Protein AF-A0A6S7KXM3-F1 (afdb_monomer_lite)

Secondary structure (DSSP, 8-state):
--STT--SSTT--HHHHHHHHHHHHHHHHTT-HHHHHHHHHHHHHHHHHHH-S-HHHHHHHHHHHHHHHTT-HHHHHHHHHTTTT-------B-TTSPBP---HHHHHHHHSPP-PPPPGGGS--TT-S------GGGTTT--HHHHHHHHHH--S--GGGT--HHHHHHHHH---TTTT--

Foldseek 3Di:
DPQLQDDLEDPDDPVNSVVSNVVVVVCVVVVVVVLSVLSSVLSVVVHVVVPPDDPVVVVLVVVLVVCVLVVVNVVSVVSVCVVVVHDPDDFDADPVRDGDDDDPVRVCVVPDPDDDDDDPVPPPDPPPPPPNSDDCSVCPVVDLVVQLVVLQSAAAACPPVNAGSVNSNCVSVDDDPPPPPD

Structure (mmCIF, N/CA/C/O backbone):
data_AF-A0A6S7KXM3-F1
#
_entry.id   AF-A0A6S7KXM3-F1
#
loop_
_atom_site.group_PDB
_atom_site.id
_atom_site.type_symbol
_atom_site.label_atom_id
_atom_site.label_alt_id
_atom_site.label_comp_id
_atom_site.label_asym_id
_atom_site.label_entity_id
_atom_site.label_seq_id
_atom_site.pdbx_PDB_ins_code
_atom_site.Cartn_x
_atom_site.Cartn_y
_atom_site.Cartn_z
_atom_site.occupancy
_atom_site.B_iso_or_equiv
_atom_site.auth_seq_id
_atom_site.auth_comp_id
_atom_site.auth_asym_id
_atom_site.auth_atom_id
_atom_site.pdbx_PDB_model_num
ATOM 1 N N . MET A 1 1 ? 0.330 18.007 20.872 1.00 47.69 1 MET A N 1
ATOM 2 C CA . MET A 1 1 ? -0.991 17.365 20.663 1.00 47.69 1 MET A CA 1
ATOM 3 C C . MET A 1 1 ? -1.445 17.472 19.196 1.00 47.69 1 MET A C 1
ATOM 5 O O . MET A 1 1 ? -2.515 17.994 18.928 1.00 47.69 1 MET A O 1
ATOM 9 N N . GLN A 1 2 ? -0.655 17.003 18.221 1.00 54.25 2 GLN A N 1
ATOM 10 C CA . GLN A 1 2 ? -1.034 17.082 16.791 1.00 54.25 2 GLN A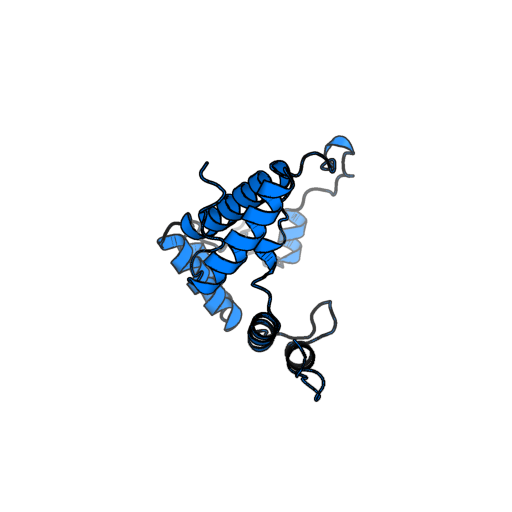 CA 1
ATOM 11 C C . GLN A 1 2 ? -1.540 15.750 16.205 1.00 54.25 2 GLN A C 1
ATOM 13 O O . GLN A 1 2 ? -2.134 15.755 15.133 1.00 54.25 2 GLN A O 1
ATOM 18 N N . SER A 1 3 ? -1.366 14.619 16.902 1.00 60.75 3 SER A N 1
ATOM 19 C CA . SER A 1 3 ? -1.748 13.290 16.395 1.00 60.75 3 SER A CA 1
ATOM 20 C C . SER A 1 3 ? -3.259 13.034 16.402 1.00 60.75 3 SER A C 1
ATOM 22 O O . SER A 1 3 ? -3.773 12.387 15.495 1.00 60.75 3 SER A O 1
ATOM 24 N N . LEU A 1 4 ? -4.000 13.570 17.381 1.00 68.12 4 LEU A N 1
ATOM 25 C CA . LEU A 1 4 ? -5.424 13.250 17.554 1.00 68.12 4 LEU A CA 1
ATOM 26 C C . LEU A 1 4 ? -6.299 13.759 16.393 1.00 68.12 4 LEU A C 1
ATOM 28 O O . LEU A 1 4 ? -7.242 13.085 15.983 1.00 68.12 4 LEU A O 1
ATOM 32 N N . LEU A 1 5 ? -5.950 14.922 15.836 1.00 82.00 5 LEU A N 1
ATOM 33 C CA . LEU A 1 5 ? -6.695 15.613 14.774 1.00 82.00 5 LEU A CA 1
ATOM 34 C C . LEU A 1 5 ? -6.096 15.400 13.374 1.00 82.00 5 LEU A C 1
ATOM 36 O O . LEU A 1 5 ? -6.502 16.050 12.410 1.00 82.00 5 LEU A O 1
ATOM 40 N N . GLN A 1 6 ? -5.117 14.505 13.239 1.00 84.69 6 GLN A N 1
ATOM 41 C CA . GLN A 1 6 ? -4.477 14.240 11.957 1.00 84.69 6 GLN A CA 1
ATOM 42 C C . GLN A 1 6 ? -5.455 13.557 10.994 1.00 84.69 6 GLN A C 1
ATOM 44 O O . GLN A 1 6 ? -6.131 12.590 11.361 1.00 84.69 6 GLN A O 1
ATOM 49 N N . LYS A 1 7 ? -5.505 14.026 9.741 1.00 86.00 7 LYS A N 1
ATOM 50 C CA . LYS A 1 7 ? -6.306 13.379 8.694 1.00 86.00 7 LYS A CA 1
ATOM 51 C C . LYS A 1 7 ? -5.777 11.962 8.447 1.00 86.00 7 LYS A C 1
ATOM 53 O O . LYS A 1 7 ? -4.587 11.833 8.182 1.00 86.00 7 LYS A O 1
ATOM 58 N N . PRO A 1 8 ? -6.630 10.927 8.449 1.00 84.50 8 PRO A N 1
ATOM 59 C CA . PRO A 1 8 ? -6.199 9.537 8.271 1.00 84.50 8 PRO A CA 1
ATOM 60 C C . PRO A 1 8 ? -5.604 9.287 6.873 1.00 84.50 8 PRO A C 1
ATOM 62 O O . PRO A 1 8 ? -4.694 8.484 6.709 1.00 84.50 8 PRO A O 1
ATOM 65 N N . PHE A 1 9 ? -6.091 10.002 5.851 1.00 83.88 9 PHE A N 1
ATOM 66 C CA . PHE A 1 9 ? -5.584 9.963 4.475 1.00 83.88 9 PHE A CA 1
ATOM 67 C C . PHE A 1 9 ? -6.038 11.199 3.672 1.00 83.88 9 PHE A C 1
ATOM 69 O O . PHE A 1 9 ? -6.971 11.903 4.069 1.00 83.88 9 PHE A O 1
ATOM 76 N N . VAL A 1 10 ? -5.412 11.445 2.508 1.00 80.75 10 VAL A N 1
ATOM 77 C CA . VAL A 1 10 ? -5.573 12.672 1.688 1.00 80.75 10 VAL A CA 1
ATOM 78 C C . VAL A 1 10 ? -7.032 13.010 1.346 1.00 80.75 10 VAL A C 1
ATOM 80 O O . VAL A 1 10 ? -7.430 14.167 1.423 1.00 80.75 10 VAL A O 1
ATOM 83 N N . LYS A 1 11 ? -7.837 12.010 0.964 1.00 83.12 11 LYS A N 1
ATOM 84 C CA . LYS A 1 11 ? -9.230 12.177 0.498 1.00 83.12 11 LYS A CA 1
ATOM 85 C C . LYS A 1 11 ? -10.279 11.706 1.519 1.00 83.12 11 LYS A C 1
ATOM 87 O O . LYS A 1 11 ? -11.321 11.191 1.125 1.00 83.12 11 LYS A O 1
ATOM 92 N N . SER A 1 12 ? -9.976 11.813 2.809 1.00 85.25 12 SER A N 1
ATOM 93 C CA . SER A 1 12 ? -10.886 11.405 3.889 1.00 85.25 12 SER A CA 1
ATOM 94 C C . SER A 1 12 ? -12.085 12.344 4.020 1.00 85.25 12 SER A C 1
ATOM 96 O O . SER A 1 12 ? -11.947 13.559 3.861 1.00 85.25 12 SER A O 1
ATOM 98 N N . LYS A 1 13 ? -13.263 11.773 4.287 1.00 88.00 13 LYS A N 1
ATOM 99 C CA . LYS A 1 13 ? -14.529 12.496 4.465 1.00 88.00 13 LYS A CA 1
ATOM 100 C C . LYS A 1 13 ? -14.807 12.745 5.947 1.00 88.00 13 LYS A C 1
ATOM 102 O O . LYS A 1 13 ? -14.245 12.083 6.812 1.00 88.00 13 LYS A O 1
ATOM 107 N N . THR A 1 14 ? -15.756 13.634 6.235 1.00 89.12 14 THR A N 1
ATOM 108 C CA . THR A 1 14 ? -16.176 13.959 7.608 1.00 89.12 14 THR A CA 1
ATOM 109 C C . THR A 1 14 ? -16.604 12.724 8.403 1.00 89.12 14 THR A C 1
ATOM 111 O O . THR A 1 14 ? -16.228 12.593 9.561 1.00 89.12 14 THR A O 1
ATOM 114 N N . LYS A 1 15 ? -17.329 11.780 7.781 1.00 88.50 15 LYS A N 1
ATOM 115 C CA . LYS A 1 15 ? -17.722 10.515 8.427 1.00 88.50 15 LYS A CA 1
ATOM 116 C C . LYS A 1 15 ? -16.503 9.712 8.895 1.00 88.50 15 LYS A C 1
ATOM 118 O O . LYS A 1 15 ? -16.497 9.211 10.014 1.00 88.50 15 LYS A O 1
ATOM 123 N N . ASP A 1 16 ? -15.471 9.640 8.055 1.00 87.38 16 ASP A N 1
ATOM 124 C CA . ASP A 1 16 ? -14.225 8.954 8.390 1.00 87.38 16 ASP A CA 1
ATOM 125 C C . ASP A 1 16 ? -13.566 9.658 9.582 1.00 87.38 16 ASP A C 1
ATOM 127 O O . ASP A 1 16 ? -13.183 9.015 10.552 1.00 87.38 16 ASP A O 1
ATOM 131 N N . HIS A 1 17 ? -13.499 10.996 9.555 1.00 89.44 17 HIS A N 1
ATOM 132 C CA . HIS A 1 17 ? -12.898 11.789 10.636 1.00 89.44 17 HIS A CA 1
ATOM 133 C C . HIS A 1 17 ? -13.576 11.540 11.981 1.00 89.44 17 HIS A C 1
ATOM 135 O O . HIS A 1 17 ? -12.872 11.360 12.969 1.00 89.44 17 HIS A O 1
ATOM 141 N N . VAL A 1 18 ? -14.910 11.487 12.011 1.00 90.69 18 VAL A N 1
ATOM 142 C CA . VAL A 1 18 ? -15.679 11.184 13.228 1.00 90.69 18 VAL A CA 1
ATOM 143 C C . VAL A 1 18 ? -15.344 9.782 13.744 1.00 90.69 18 VAL A C 1
ATOM 145 O O . VAL A 1 18 ? -14.953 9.647 14.900 1.00 90.69 18 VAL A O 1
ATOM 148 N N . CYS A 1 19 ? -15.388 8.763 12.878 1.00 89.44 19 CYS A N 1
ATOM 149 C CA . CYS A 1 19 ? -15.063 7.379 13.244 1.00 89.44 19 CYS A CA 1
ATOM 150 C C . CYS A 1 19 ? -13.651 7.252 13.853 1.00 89.44 19 CYS A C 1
ATOM 152 O O . CYS A 1 19 ? -13.461 6.671 14.925 1.00 89.44 19 CYS A O 1
ATOM 154 N N . TYR A 1 20 ? -12.646 7.855 13.209 1.00 90.06 20 TYR A N 1
ATOM 155 C CA . TYR A 1 20 ? -11.271 7.821 13.709 1.00 90.06 20 TYR A CA 1
ATOM 156 C C . TYR A 1 20 ? -11.090 8.598 15.002 1.00 90.06 20 TYR A C 1
ATOM 158 O O . TYR A 1 20 ? -10.346 8.157 15.877 1.00 90.06 20 TYR A O 1
ATOM 166 N N . LEU A 1 21 ? -11.760 9.741 15.140 1.00 91.50 21 LEU A N 1
ATOM 167 C CA . LEU A 1 21 ? -11.695 10.537 16.355 1.00 91.50 21 LEU A CA 1
ATOM 168 C C . LEU A 1 21 ? -12.290 9.766 17.539 1.00 91.50 21 LEU A C 1
ATOM 170 O O . LEU A 1 21 ? -11.658 9.697 18.589 1.00 91.50 21 LEU A O 1
ATOM 174 N N . GLU A 1 22 ? -13.431 9.103 17.354 1.00 91.94 22 GLU A N 1
ATOM 175 C CA . GLU A 1 22 ? -14.024 8.229 18.372 1.00 91.94 22 GLU A CA 1
ATOM 176 C C . GLU A 1 22 ? -13.082 7.086 18.772 1.00 91.94 22 GLU A C 1
ATOM 178 O O . GLU A 1 22 ? -12.880 6.833 19.963 1.00 91.94 22 GLU A O 1
ATOM 183 N N . ARG A 1 23 ? -12.450 6.414 17.798 1.00 90.75 23 ARG A N 1
ATOM 184 C CA . ARG A 1 23 ? -11.465 5.354 18.073 1.00 90.75 23 ARG A CA 1
ATOM 185 C C . ARG A 1 23 ? -10.266 5.882 18.864 1.00 90.75 23 ARG A C 1
ATOM 187 O O . ARG A 1 23 ? -9.865 5.266 19.853 1.00 90.75 23 ARG A O 1
ATOM 194 N N . ARG A 1 24 ? -9.708 7.024 18.457 1.00 92.56 24 ARG A N 1
ATOM 195 C CA . ARG A 1 24 ? -8.550 7.647 19.117 1.00 92.56 24 ARG A CA 1
ATOM 196 C C . ARG A 1 24 ? -8.878 8.113 20.529 1.00 92.56 24 ARG A C 1
ATOM 198 O O . ARG A 1 24 ? -8.061 7.933 21.425 1.00 92.56 24 ARG A O 1
ATOM 205 N N . LEU A 1 25 ? -10.075 8.659 20.752 1.00 92.81 25 LEU A N 1
ATOM 206 C CA . LEU A 1 25 ? -10.540 9.039 22.087 1.00 92.81 25 LEU A CA 1
ATOM 207 C C . LEU A 1 25 ? -10.649 7.822 23.013 1.00 92.81 25 LEU A C 1
ATOM 209 O O . LEU A 1 25 ? -10.225 7.900 24.162 1.00 92.81 25 LEU A O 1
ATOM 213 N N . LYS A 1 26 ? -11.120 6.671 22.515 1.00 93.38 26 LYS A N 1
ATOM 214 C CA . LYS A 1 26 ? -11.125 5.416 23.291 1.00 93.38 26 LYS A CA 1
ATOM 215 C C . LYS A 1 26 ? -9.709 4.964 23.668 1.00 93.38 26 LYS A C 1
ATOM 217 O O . LYS A 1 26 ? -9.477 4.583 24.812 1.00 93.38 26 LYS A O 1
ATOM 222 N N . GLN A 1 27 ? -8.753 5.035 22.738 1.00 89.88 27 GLN A N 1
ATOM 223 C CA . GLN A 1 27 ? -7.343 4.709 23.012 1.00 89.88 27 GLN A CA 1
ATOM 224 C C . GLN A 1 27 ? -6.702 5.692 24.001 1.00 89.88 27 GLN A C 1
ATOM 226 O O . GLN A 1 27 ? -5.961 5.275 24.889 1.00 89.88 27 GLN A O 1
ATOM 231 N N . TRP A 1 28 ? -7.041 6.979 23.893 1.00 92.88 28 TRP A N 1
ATOM 232 C CA . TRP A 1 28 ? -6.603 8.018 24.822 1.00 92.88 28 TRP A CA 1
ATOM 233 C C . TRP A 1 28 ? -7.115 7.761 26.240 1.00 92.88 28 TRP A C 1
ATOM 235 O O . TRP A 1 28 ? -6.327 7.765 27.181 1.00 92.88 28 TRP A O 1
ATOM 245 N N . LEU A 1 29 ? -8.411 7.469 26.392 1.00 94.19 29 LEU A N 1
ATOM 246 C CA . LEU A 1 29 ? -9.021 7.141 27.685 1.00 94.19 29 LEU A CA 1
ATOM 247 C C . LEU A 1 29 ? -8.426 5.870 28.304 1.00 94.19 29 LEU A C 1
ATOM 249 O O . LEU A 1 29 ? -8.264 5.797 29.516 1.00 94.19 29 LEU A O 1
ATOM 253 N N . LYS A 1 30 ? -8.049 4.891 27.474 1.00 94.06 30 LYS A N 1
ATOM 254 C CA . LYS A 1 30 ? -7.332 3.681 27.904 1.00 94.06 30 LYS A CA 1
ATOM 255 C C . LYS A 1 30 ? -5.873 3.958 28.317 1.00 94.06 30 LYS A C 1
ATOM 257 O O . LYS A 1 30 ? -5.234 3.088 28.898 1.00 94.06 30 LYS A O 1
ATOM 262 N N . GLY A 1 31 ? -5.335 5.142 28.014 1.00 92.12 31 GLY A N 1
ATOM 263 C CA . GLY A 1 31 ? -3.939 5.500 28.272 1.00 92.12 31 GLY A CA 1
ATOM 264 C C . GLY A 1 31 ? -2.944 4.904 27.271 1.00 92.12 31 GLY A C 1
ATOM 265 O O . GLY A 1 31 ? -1.738 4.930 27.516 1.00 92.12 31 GLY A O 1
ATOM 266 N N . ASP A 1 32 ? -3.408 4.389 26.127 1.00 89.69 32 ASP A N 1
ATOM 267 C CA . ASP A 1 32 ? -2.545 3.796 25.099 1.00 89.69 32 ASP A CA 1
ATOM 268 C C . ASP A 1 32 ? -1.951 4.871 24.173 1.00 89.69 32 ASP A C 1
ATOM 270 O O . ASP A 1 32 ? -2.263 5.001 22.986 1.00 89.69 32 ASP A O 1
ATOM 274 N N . ILE A 1 33 ? -1.086 5.701 24.756 1.00 88.38 33 ILE A N 1
ATOM 275 C CA . ILE A 1 33 ? -0.441 6.821 24.061 1.00 88.38 33 ILE A CA 1
ATOM 276 C C . ILE A 1 33 ? 0.542 6.308 22.998 1.00 88.38 33 ILE A C 1
ATOM 278 O O . ILE A 1 33 ? 0.721 6.945 21.957 1.00 88.38 33 ILE A O 1
ATOM 282 N N . LYS A 1 34 ? 1.169 5.147 23.230 1.00 87.38 34 LYS A N 1
ATOM 283 C CA . LYS A 1 34 ? 2.128 4.547 22.291 1.00 87.38 34 LYS A CA 1
ATOM 284 C C . LYS A 1 34 ? 1.452 4.198 20.968 1.00 87.38 34 LYS A C 1
ATOM 286 O O . LYS A 1 34 ? 1.986 4.573 19.924 1.00 87.38 34 LYS A O 1
ATOM 291 N N . ALA A 1 35 ? 0.276 3.567 21.008 1.00 85.94 35 ALA A N 1
ATOM 292 C CA . ALA A 1 35 ? -0.497 3.275 19.804 1.00 85.94 35 ALA A CA 1
ATOM 293 C C . ALA A 1 35 ? -0.860 4.555 19.036 1.00 85.94 35 ALA A C 1
ATOM 295 O O . ALA A 1 35 ? -0.623 4.633 17.835 1.00 85.94 35 ALA A O 1
ATOM 296 N N . LEU A 1 36 ? -1.325 5.600 19.729 1.00 88.75 36 LEU A N 1
ATOM 297 C CA . LEU A 1 36 ? -1.681 6.883 19.104 1.00 88.75 36 LEU A CA 1
ATOM 298 C C . LEU A 1 36 ? -0.492 7.586 18.432 1.00 88.75 36 LEU A C 1
ATOM 300 O O . LEU A 1 36 ? -0.640 8.204 17.375 1.00 88.75 36 LEU A O 1
ATOM 304 N N . ILE A 1 37 ? 0.692 7.529 19.046 1.00 88.38 37 ILE A N 1
ATOM 305 C CA . ILE A 1 37 ? 1.914 8.095 18.460 1.00 88.38 37 ILE A CA 1
ATOM 306 C C . ILE A 1 37 ? 2.351 7.275 17.247 1.00 88.38 37 ILE A C 1
ATOM 308 O O . ILE A 1 37 ? 2.738 7.859 16.232 1.00 88.38 37 ILE A O 1
ATOM 312 N N . ASN A 1 38 ? 2.296 5.944 17.342 1.00 87.12 38 ASN A N 1
ATOM 313 C CA . ASN A 1 38 ? 2.632 5.063 16.231 1.00 87.12 38 ASN A CA 1
ATOM 314 C C . ASN A 1 38 ? 1.704 5.315 15.038 1.00 87.12 38 ASN A C 1
ATOM 316 O O . ASN A 1 38 ? 2.184 5.603 13.946 1.00 87.12 38 ASN A O 1
ATOM 320 N N . GLU A 1 39 ? 0.393 5.351 15.272 1.00 88.50 39 GLU A N 1
ATOM 321 C CA . GLU A 1 39 ? -0.605 5.689 14.261 1.00 88.50 39 GLU A CA 1
ATOM 322 C C . GLU A 1 39 ? -0.272 7.019 13.562 1.00 88.50 39 GLU A C 1
ATOM 324 O O . GLU A 1 39 ? -0.223 7.095 12.332 1.00 88.50 39 GLU A O 1
ATOM 329 N N . GLY A 1 40 ? 0.022 8.071 14.333 1.00 87.94 40 GLY A N 1
ATOM 330 C CA . GLY A 1 40 ? 0.367 9.376 13.770 1.00 87.94 40 GLY A CA 1
ATOM 331 C C . GLY A 1 40 ? 1.631 9.344 12.902 1.00 87.94 40 GLY A C 1
ATOM 332 O O . GLY A 1 40 ? 1.663 9.933 11.815 1.00 87.94 40 GLY A O 1
ATOM 333 N N . LYS A 1 41 ? 2.664 8.603 13.332 1.00 86.00 41 LYS A N 1
ATOM 334 C CA . LYS A 1 41 ? 3.880 8.371 12.531 1.00 86.00 41 LYS A CA 1
ATOM 335 C C . LYS A 1 41 ? 3.550 7.643 11.227 1.00 86.00 41 LYS A C 1
ATOM 337 O O . LYS A 1 41 ? 4.046 8.042 10.173 1.00 86.00 41 LYS A O 1
ATOM 342 N N . CYS A 1 42 ? 2.690 6.630 11.283 1.00 85.75 42 CYS A N 1
ATOM 343 C CA . CYS A 1 42 ? 2.285 5.820 10.133 1.00 85.75 42 CYS A CA 1
ATOM 344 C C . CYS A 1 42 ? 1.592 6.673 9.076 1.00 85.75 42 CYS A C 1
ATOM 346 O O . CYS A 1 42 ? 1.988 6.682 7.906 1.00 85.75 42 CYS A O 1
ATOM 348 N N . ILE A 1 43 ? 0.606 7.460 9.509 1.00 86.50 43 ILE A N 1
ATOM 349 C CA . ILE A 1 43 ? -0.131 8.378 8.643 1.00 86.50 43 ILE A CA 1
ATOM 350 C C . ILE A 1 43 ? 0.820 9.409 8.034 1.00 86.50 43 ILE A C 1
ATOM 352 O O . ILE A 1 43 ? 0.774 9.650 6.828 1.00 86.50 43 ILE A O 1
ATOM 356 N N . GLN A 1 44 ? 1.709 10.004 8.836 1.00 85.06 44 GLN A N 1
ATOM 357 C CA . GLN A 1 44 ? 2.603 11.054 8.353 1.00 85.06 44 GLN A CA 1
ATOM 358 C C . GLN A 1 44 ? 3.566 10.532 7.280 1.00 85.06 44 GLN A C 1
ATOM 360 O O . GLN A 1 44 ? 3.701 11.158 6.228 1.00 85.06 44 GLN A O 1
ATOM 365 N N . ARG A 1 45 ? 4.179 9.359 7.501 1.00 81.00 45 ARG A N 1
ATOM 366 C CA . ARG A 1 45 ? 5.032 8.697 6.499 1.00 81.00 45 ARG A CA 1
ATOM 367 C C . ARG A 1 45 ? 4.258 8.446 5.199 1.00 81.00 45 ARG A C 1
ATOM 369 O O . ARG A 1 45 ? 4.752 8.759 4.115 1.00 81.00 45 ARG A O 1
ATOM 376 N N . HIS A 1 46 ? 3.024 7.950 5.302 1.00 76.31 46 HIS A N 1
ATOM 377 C CA . HIS A 1 46 ? 2.195 7.637 4.137 1.00 76.31 46 HIS A CA 1
ATOM 378 C C . HIS A 1 46 ? 1.746 8.889 3.358 1.00 76.31 46 HIS A C 1
ATOM 380 O O . HIS A 1 46 ? 1.768 8.895 2.127 1.00 76.31 46 HIS A O 1
ATOM 386 N N . LEU A 1 47 ? 1.369 9.970 4.047 1.00 77.25 47 LEU A N 1
ATOM 387 C CA . LEU A 1 47 ? 0.935 11.224 3.419 1.00 77.25 47 LEU A CA 1
ATOM 388 C C . LEU A 1 47 ? 2.085 11.971 2.724 1.00 77.25 47 LEU A C 1
ATOM 390 O O . LEU A 1 47 ? 1.904 12.480 1.613 1.00 77.25 47 LEU A O 1
ATOM 394 N N . ILE A 1 48 ? 3.269 12.020 3.345 1.00 70.00 48 ILE A N 1
ATOM 395 C CA . ILE A 1 48 ? 4.454 12.677 2.767 1.00 70.00 48 ILE A CA 1
ATOM 396 C C . ILE A 1 48 ? 4.893 11.961 1.482 1.00 70.00 48 ILE A C 1
ATOM 398 O O . ILE A 1 48 ? 5.140 12.617 0.467 1.00 70.00 48 ILE A O 1
ATOM 402 N N . SER A 1 49 ? 4.914 10.622 1.486 1.00 61.22 49 SER A N 1
ATOM 403 C CA . SER A 1 49 ? 5.285 9.812 0.314 1.00 61.22 49 SER A CA 1
ATOM 404 C C . SER A 1 49 ? 4.434 10.129 -0.928 1.00 61.22 49 SER A C 1
ATOM 406 O O . SER A 1 49 ? 4.941 10.139 -2.048 1.00 61.22 49 SER A O 1
ATOM 408 N N . GLN A 1 50 ? 3.155 10.483 -0.751 1.00 59.59 50 GLN A N 1
ATOM 409 C CA . GLN A 1 50 ? 2.269 10.826 -1.871 1.00 59.59 50 GLN A CA 1
ATOM 410 C C . GLN A 1 50 ? 2.499 12.231 -2.456 1.00 59.59 50 GLN A C 1
ATOM 412 O O . GLN A 1 50 ? 2.041 12.506 -3.573 1.00 59.59 50 GLN A O 1
ATOM 417 N N . THR A 1 51 ? 3.188 13.112 -1.725 1.00 59.00 51 THR A N 1
ATOM 418 C CA . THR A 1 51 ? 3.267 14.550 -2.032 1.00 59.00 51 THR A CA 1
ATOM 419 C C . THR A 1 51 ? 4.605 14.955 -2.664 1.00 59.00 51 THR A C 1
ATOM 421 O O . THR A 1 51 ? 4.629 15.865 -3.486 1.00 59.00 51 THR A O 1
ATOM 424 N N . ASN A 1 52 ? 5.698 14.241 -2.373 1.00 56.75 52 ASN A N 1
ATOM 425 C CA . ASN A 1 52 ? 7.061 14.710 -2.670 1.00 56.75 52 ASN A CA 1
ATOM 426 C C . ASN A 1 52 ? 7.653 14.308 -4.032 1.00 56.75 52 ASN A C 1
ATOM 428 O O . ASN A 1 52 ? 8.823 14.588 -4.280 1.00 56.75 52 ASN A O 1
ATOM 432 N N . MET A 1 53 ? 6.898 13.678 -4.936 1.00 62.00 53 MET A N 1
ATOM 433 C CA . MET A 1 53 ? 7.439 13.397 -6.273 1.00 62.00 53 MET A CA 1
ATOM 434 C C . MET A 1 53 ? 7.423 14.670 -7.129 1.00 62.00 53 MET A C 1
ATOM 436 O O . MET A 1 53 ? 6.335 15.228 -7.323 1.00 62.00 53 MET A O 1
ATOM 440 N N . PRO A 1 54 ? 8.571 15.104 -7.694 1.00 69.88 54 PRO A N 1
ATOM 441 C CA . PRO A 1 54 ? 8.610 16.216 -8.637 1.00 69.88 54 PRO A CA 1
ATOM 442 C C . PRO A 1 54 ? 7.562 16.018 -9.735 1.00 69.88 54 PRO A C 1
ATOM 444 O O . PRO A 1 54 ? 7.406 14.914 -10.269 1.00 69.88 54 PRO A O 1
ATOM 447 N N . PHE A 1 55 ? 6.817 17.078 -10.059 1.00 68.50 55 PHE A N 1
ATOM 448 C CA . PHE A 1 55 ? 5.689 17.022 -11.000 1.00 68.50 55 PHE A CA 1
ATOM 449 C C . PHE A 1 55 ? 6.072 16.373 -12.340 1.00 68.50 55 PHE A C 1
ATOM 451 O O . PHE A 1 55 ? 5.312 15.580 -12.901 1.00 68.50 55 PHE A O 1
ATOM 458 N N . GLU A 1 56 ? 7.284 16.664 -12.807 1.00 70.69 56 GLU A N 1
ATOM 459 C CA . GLU A 1 56 ? 7.866 16.115 -14.026 1.00 70.69 56 GLU A CA 1
ATOM 460 C C . GLU A 1 56 ? 8.062 14.595 -13.944 1.00 70.69 56 GLU A C 1
ATOM 462 O O . GLU A 1 56 ? 7.558 13.862 -14.799 1.00 70.69 56 GLU A O 1
ATOM 467 N N . TYR A 1 57 ? 8.651 14.098 -12.853 1.00 74.50 57 TYR A N 1
ATOM 468 C CA . TYR A 1 57 ? 8.825 12.663 -12.625 1.00 74.50 57 TYR A CA 1
ATOM 469 C C . TYR A 1 57 ? 7.475 11.939 -12.552 1.00 74.50 57 TYR A C 1
ATOM 471 O O . TYR A 1 57 ? 7.280 10.910 -13.192 1.00 74.50 57 TYR A O 1
ATOM 479 N N . LYS A 1 58 ? 6.477 12.516 -11.868 1.00 78.31 58 LYS A N 1
ATOM 480 C CA . LYS A 1 58 ? 5.123 11.937 -11.777 1.00 78.31 58 LYS A CA 1
ATOM 481 C C . LYS A 1 58 ? 4.452 11.792 -13.150 1.00 78.31 58 LYS A C 1
ATOM 483 O O . LYS A 1 58 ? 3.732 10.818 -13.390 1.00 78.31 58 LYS A O 1
ATOM 488 N N . LYS A 1 59 ? 4.681 12.747 -14.059 1.00 80.19 59 LYS A N 1
ATOM 489 C CA . LYS A 1 59 ? 4.174 12.712 -15.440 1.00 80.19 59 LYS A CA 1
ATOM 490 C C . LYS A 1 59 ? 4.872 11.624 -16.260 1.00 80.19 59 LYS A C 1
ATOM 492 O O . LYS A 1 59 ? 4.189 10.878 -16.965 1.00 80.19 59 LYS A O 1
ATOM 497 N N . ILE A 1 60 ? 6.192 11.502 -16.115 1.00 83.75 60 ILE A N 1
ATOM 498 C CA . ILE A 1 60 ? 7.021 10.485 -16.775 1.00 83.75 60 ILE A CA 1
ATOM 499 C C . ILE A 1 60 ? 6.614 9.085 -16.307 1.00 83.75 60 ILE A C 1
ATOM 501 O O . ILE A 1 60 ? 6.244 8.257 -17.136 1.00 83.75 60 ILE A O 1
ATOM 505 N N . THR A 1 61 ? 6.542 8.835 -14.995 1.00 83.88 61 THR A N 1
ATOM 506 C CA . THR A 1 61 ? 6.118 7.539 -14.437 1.00 83.88 61 THR A CA 1
ATOM 507 C C . THR A 1 61 ? 4.727 7.145 -14.922 1.00 83.88 61 THR A C 1
ATOM 509 O O . THR A 1 61 ? 4.514 6.019 -15.364 1.00 83.88 61 THR A O 1
ATOM 512 N N . ARG A 1 62 ? 3.765 8.078 -14.916 1.00 86.38 62 ARG A N 1
ATOM 513 C CA . ARG A 1 62 ? 2.404 7.798 -15.396 1.00 86.38 62 ARG A CA 1
ATOM 514 C C . ARG A 1 62 ? 2.375 7.478 -16.892 1.00 86.38 62 ARG A C 1
ATOM 516 O O . ARG A 1 62 ? 1.634 6.588 -17.312 1.00 86.38 62 ARG A O 1
ATOM 523 N N . GLY A 1 63 ? 3.157 8.204 -17.691 1.00 87.38 63 GLY A N 1
ATOM 524 C CA . GLY A 1 63 ? 3.315 7.956 -19.123 1.00 87.38 63 GLY A CA 1
ATOM 525 C C . GLY A 1 63 ? 3.930 6.586 -19.400 1.00 87.38 63 GLY A C 1
ATOM 526 O O . GLY A 1 63 ? 3.386 5.830 -20.205 1.00 87.38 63 GLY A O 1
ATOM 527 N N . PHE A 1 64 ? 4.991 6.245 -18.671 1.00 88.75 64 PHE A N 1
ATOM 528 C CA . PHE A 1 64 ? 5.666 4.954 -18.734 1.00 88.75 64 PHE A CA 1
ATOM 529 C C . PHE A 1 64 ? 4.721 3.799 -18.395 1.00 88.75 64 PHE A C 1
ATOM 531 O O . PHE A 1 64 ? 4.532 2.904 -19.217 1.00 88.75 64 PHE A O 1
ATOM 538 N N . SER A 1 65 ? 4.055 3.848 -17.234 1.00 88.75 65 SER A N 1
ATOM 539 C CA . SER A 1 65 ? 3.112 2.804 -16.813 1.00 88.75 65 SER A CA 1
ATOM 540 C C . SER A 1 65 ? 1.994 2.609 -17.835 1.00 88.75 65 SER A C 1
ATOM 542 O O . SER A 1 65 ? 1.633 1.478 -18.144 1.00 88.75 65 SER A O 1
ATOM 544 N N . ARG A 1 66 ? 1.472 3.698 -18.418 1.00 91.94 66 ARG A N 1
ATOM 545 C CA . ARG A 1 66 ? 0.467 3.614 -19.485 1.00 91.94 66 ARG A CA 1
ATOM 546 C C . ARG A 1 66 ? 1.004 2.880 -20.715 1.00 91.94 66 ARG A C 1
ATOM 548 O O . ARG A 1 66 ? 0.298 2.034 -21.250 1.00 91.94 66 ARG A O 1
ATOM 555 N N . LEU A 1 67 ? 2.213 3.206 -21.173 1.00 90.38 67 LEU A N 1
ATOM 556 C CA . LEU A 1 67 ? 2.811 2.585 -22.360 1.00 90.38 67 LEU A CA 1
ATOM 557 C C . LEU A 1 67 ? 3.148 1.105 -22.127 1.00 90.38 67 LEU A C 1
ATOM 559 O O . LEU A 1 67 ? 2.873 0.290 -23.004 1.00 90.38 67 LEU A O 1
ATOM 563 N N . MET A 1 68 ? 3.645 0.746 -20.939 1.00 87.62 68 MET A N 1
ATOM 564 C CA . MET A 1 68 ? 3.891 -0.648 -20.546 1.00 87.62 68 MET A CA 1
ATOM 565 C C . MET A 1 68 ? 2.601 -1.471 -20.528 1.00 87.62 68 MET A C 1
ATOM 567 O O . MET A 1 68 ? 2.544 -2.538 -21.132 1.00 87.62 68 MET A O 1
ATOM 571 N N . LEU A 1 69 ? 1.534 -0.948 -19.913 1.00 83.62 69 LEU A N 1
ATOM 572 C CA . LEU A 1 69 ? 0.230 -1.621 -19.876 1.00 83.62 69 LEU A CA 1
ATOM 573 C C . LEU A 1 69 ? -0.424 -1.743 -21.262 1.00 83.62 69 LEU A C 1
ATOM 575 O O . LEU A 1 69 ? -1.240 -2.633 -21.473 1.00 83.62 69 LEU A O 1
ATOM 579 N N . GLN A 1 70 ? -0.070 -0.866 -22.205 1.00 86.75 70 GLN A N 1
ATOM 580 C CA . GLN A 1 70 ? -0.502 -0.936 -23.605 1.00 86.75 70 GLN A CA 1
ATOM 581 C C . GLN A 1 70 ? 0.378 -1.855 -24.473 1.00 86.75 70 GLN A C 1
ATOM 583 O O . GLN A 1 70 ? 0.131 -1.954 -25.672 1.00 86.75 70 GLN A O 1
ATOM 588 N N . GLY A 1 71 ? 1.427 -2.474 -23.917 1.00 81.56 71 GLY A N 1
ATOM 589 C CA . GLY A 1 71 ? 2.377 -3.301 -24.669 1.00 81.56 71 GLY A CA 1
ATOM 590 C C . GLY A 1 71 ? 3.359 -2.510 -25.544 1.00 81.56 71 GLY A C 1
ATOM 591 O O . GLY A 1 71 ? 4.130 -3.093 -26.301 1.00 81.56 71 GLY A O 1
ATOM 592 N N . LYS A 1 72 ? 3.388 -1.176 -25.436 1.00 86.75 72 LYS A N 1
ATOM 593 C CA . LYS A 1 72 ? 4.285 -0.290 -26.199 1.00 86.75 72 LYS A CA 1
ATOM 594 C C . LYS A 1 72 ? 5.639 -0.154 -25.504 1.00 86.75 72 LYS A C 1
ATOM 596 O O . LYS A 1 72 ? 6.071 0.951 -25.175 1.00 86.75 72 LYS A O 1
ATOM 601 N N . VAL A 1 73 ? 6.305 -1.287 -25.280 1.00 85.31 73 VAL A N 1
ATOM 602 C CA . VAL A 1 73 ? 7.525 -1.389 -24.460 1.00 85.31 73 VAL A CA 1
ATOM 603 C C . VAL A 1 73 ? 8.631 -0.468 -24.975 1.00 85.31 73 VAL A C 1
ATOM 605 O O . VAL A 1 73 ? 9.186 0.308 -24.207 1.00 85.31 73 VAL A O 1
ATOM 608 N N . HIS A 1 74 ? 8.887 -0.460 -26.286 1.00 79.25 74 HIS A N 1
ATOM 609 C CA . HIS A 1 74 ? 9.922 0.392 -26.881 1.00 79.25 74 HIS A CA 1
ATOM 610 C C . HIS A 1 74 ? 9.682 1.892 -26.625 1.00 79.25 74 HIS A C 1
ATOM 612 O O . HIS A 1 74 ? 10.594 2.626 -26.253 1.00 79.25 74 HIS A O 1
ATOM 618 N N . GLN A 1 75 ? 8.432 2.351 -26.755 1.00 80.69 75 GLN A N 1
ATOM 619 C CA . GLN A 1 75 ? 8.072 3.746 -26.478 1.00 80.69 75 GLN A CA 1
ATOM 620 C C . GLN A 1 75 ? 8.174 4.068 -24.984 1.00 80.69 75 GLN A C 1
ATOM 622 O O . GLN A 1 75 ? 8.554 5.179 -24.622 1.00 80.69 75 GLN A O 1
ATOM 627 N N . ALA A 1 76 ? 7.840 3.105 -24.122 1.00 85.69 76 ALA A N 1
ATOM 628 C CA . ALA A 1 76 ? 7.962 3.243 -22.678 1.00 85.69 76 ALA A CA 1
ATOM 629 C C . ALA A 1 76 ? 9.434 3.411 -22.266 1.00 85.69 76 ALA A C 1
ATOM 631 O O . ALA A 1 76 ? 9.763 4.356 -21.555 1.00 85.69 76 ALA A O 1
ATOM 632 N N . VAL A 1 77 ? 10.324 2.554 -22.773 1.00 83.62 77 VAL A N 1
ATOM 633 C CA . VAL A 1 77 ? 11.770 2.634 -22.512 1.00 83.62 77 VAL A CA 1
ATOM 634 C C . VAL A 1 77 ? 12.326 3.970 -22.994 1.00 83.62 77 VAL A C 1
ATOM 636 O O . VAL A 1 77 ? 12.937 4.687 -22.208 1.00 83.62 77 VAL A O 1
ATOM 639 N N . ARG A 1 78 ? 12.005 4.379 -24.229 1.00 82.62 78 ARG A N 1
ATOM 640 C CA . ARG A 1 78 ? 12.418 5.682 -24.773 1.00 82.62 78 ARG A CA 1
ATOM 641 C C . ARG A 1 78 ? 11.963 6.858 -23.901 1.00 82.62 78 ARG A C 1
ATOM 643 O O . ARG A 1 78 ? 12.697 7.827 -23.755 1.00 82.62 78 ARG A O 1
ATOM 650 N N . LEU A 1 79 ? 10.771 6.785 -23.309 1.00 82.00 79 LEU A N 1
ATOM 651 C CA . LEU A 1 79 ? 10.247 7.833 -22.430 1.00 82.00 79 LEU A CA 1
ATOM 652 C C . LEU A 1 79 ? 11.082 8.000 -21.146 1.00 82.00 79 LEU A C 1
ATOM 654 O O . LEU A 1 79 ? 11.182 9.116 -20.644 1.00 82.00 79 LEU A O 1
ATOM 658 N N . ILE A 1 80 ? 11.702 6.929 -20.640 1.00 81.94 80 ILE A N 1
ATOM 659 C CA . ILE A 1 80 ? 12.640 6.991 -19.505 1.00 81.94 80 ILE A CA 1
ATOM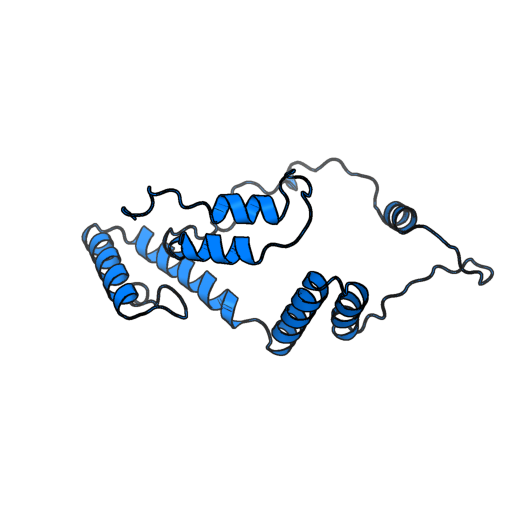 660 C C . ILE A 1 80 ? 14.035 7.420 -19.981 1.00 81.94 80 ILE A C 1
ATOM 662 O O . ILE A 1 80 ? 14.647 8.285 -19.363 1.00 81.94 80 ILE A O 1
ATOM 666 N N . SER A 1 81 ? 14.508 6.889 -21.112 1.00 69.81 81 SER A N 1
ATOM 667 C CA . SER A 1 81 ? 15.824 7.209 -21.692 1.00 69.81 81 SER A CA 1
ATOM 668 C C . SER A 1 81 ? 15.958 8.637 -22.233 1.00 69.81 81 SER A C 1
ATOM 670 O O . SER A 1 81 ? 17.055 9.060 -22.561 1.00 69.81 81 SER A O 1
ATOM 672 N N . ILE A 1 82 ? 14.858 9.377 -22.392 1.00 64.62 82 ILE A N 1
ATOM 673 C CA . ILE A 1 82 ? 14.892 10.819 -22.692 1.00 64.62 82 ILE A CA 1
ATOM 674 C C . ILE A 1 82 ? 14.975 11.642 -21.394 1.00 64.62 82 ILE A C 1
ATOM 676 O O . ILE A 1 82 ? 15.514 12.747 -21.401 1.00 64.62 82 ILE A O 1
ATOM 680 N N . ALA A 1 83 ? 14.434 11.122 -20.286 1.00 55.44 83 ALA A N 1
ATOM 681 C CA . ALA A 1 83 ? 14.432 11.791 -18.985 1.00 55.44 83 ALA A CA 1
ATOM 682 C C . ALA A 1 83 ? 15.791 11.682 -18.277 1.00 55.44 83 ALA A C 1
ATOM 684 O O . ALA A 1 83 ? 16.286 12.666 -17.731 1.00 55.44 83 ALA A O 1
ATOM 685 N N . ASP A 1 84 ? 16.421 10.512 -18.346 1.00 50.66 84 ASP A N 1
ATOM 686 C CA . ASP A 1 84 ? 17.848 10.368 -18.087 1.00 50.66 84 ASP A CA 1
ATOM 687 C C . ASP A 1 84 ? 18.577 10.697 -19.387 1.00 50.66 84 ASP A C 1
ATOM 689 O O . ASP A 1 84 ? 18.351 10.020 -20.376 1.00 50.66 84 ASP A O 1
ATOM 693 N N . LYS A 1 85 ? 19.453 11.708 -19.425 1.00 46.41 85 LYS A N 1
ATOM 694 C CA . LYS A 1 85 ? 20.310 12.038 -20.590 1.00 46.41 85 LYS A CA 1
ATOM 695 C C . LYS A 1 85 ? 21.351 10.938 -20.885 1.00 46.41 85 LYS A C 1
ATOM 697 O O . LYS A 1 85 ? 22.548 11.206 -20.954 1.00 46.41 85 LYS A O 1
ATOM 702 N N . ARG A 1 86 ? 20.929 9.683 -20.972 1.00 44.47 86 ARG A N 1
ATOM 703 C CA . ARG A 1 86 ? 21.753 8.516 -21.254 1.00 44.47 86 ARG A CA 1
ATOM 704 C C . ARG A 1 86 ? 21.108 7.806 -22.423 1.00 44.47 86 ARG A C 1
ATOM 706 O O . ARG 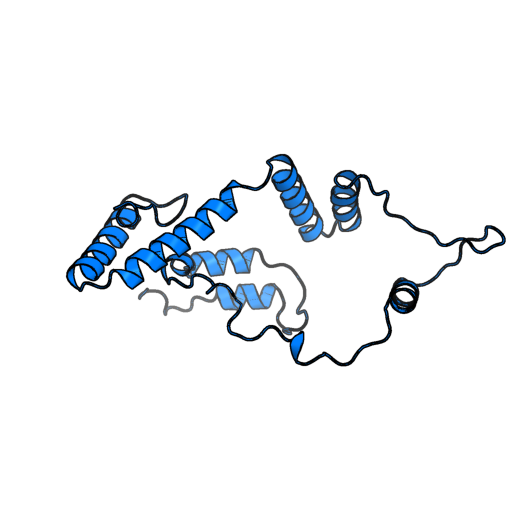A 1 86 ? 20.147 7.054 -22.274 1.00 44.47 86 ARG A O 1
ATOM 713 N N . ASP A 1 87 ? 21.643 8.141 -23.586 1.00 35.03 87 ASP A N 1
ATOM 714 C CA . ASP A 1 87 ? 21.368 7.478 -24.844 1.00 35.03 87 ASP A CA 1
ATOM 715 C C . ASP A 1 87 ? 21.534 5.967 -24.645 1.00 35.03 87 ASP A C 1
ATOM 717 O O . ASP A 1 87 ? 22.562 5.497 -24.150 1.00 35.03 87 ASP A O 1
ATOM 721 N N . ALA A 1 88 ? 20.473 5.214 -24.906 1.00 44.41 88 ALA A N 1
ATOM 722 C CA . ALA A 1 88 ? 20.391 3.808 -24.546 1.00 44.41 88 ALA A CA 1
ATOM 723 C C . ALA A 1 88 ? 20.332 2.953 -25.804 1.00 44.41 88 ALA A C 1
ATOM 725 O O . ALA A 1 88 ? 19.274 2.415 -26.111 1.00 44.41 88 ALA A O 1
ATOM 726 N N . LEU A 1 89 ? 21.474 2.810 -26.481 1.00 42.16 89 LEU A N 1
ATOM 727 C CA . LEU A 1 89 ? 21.832 1.651 -27.305 1.00 42.16 89 LEU A CA 1
ATOM 728 C C . LEU A 1 89 ? 23.367 1.520 -27.309 1.00 42.16 89 LEU A C 1
ATOM 730 O O . LEU A 1 89 ? 24.055 2.291 -27.969 1.00 42.16 89 LEU A O 1
ATOM 734 N N . ILE A 1 90 ? 23.908 0.556 -26.559 1.00 49.09 90 ILE A N 1
ATOM 735 C CA . ILE A 1 90 ? 25.316 0.150 -26.684 1.00 49.09 90 ILE A CA 1
ATOM 736 C C . ILE A 1 90 ? 25.338 -1.053 -27.625 1.00 49.09 90 ILE A C 1
ATOM 738 O O . ILE A 1 90 ? 24.860 -2.127 -27.258 1.00 49.09 90 ILE A O 1
ATOM 742 N N . HIS A 1 91 ? 25.874 -0.861 -28.827 1.00 48.16 91 HIS A N 1
ATOM 743 C CA . HIS A 1 91 ? 26.424 -1.952 -29.624 1.00 48.16 91 HIS A CA 1
ATOM 744 C C . HIS A 1 91 ? 27.915 -2.049 -29.294 1.00 48.16 91 HIS A C 1
ATOM 746 O O . HIS A 1 91 ? 28.612 -1.037 -29.351 1.00 48.16 91 HIS A O 1
ATOM 752 N N . ASP A 1 92 ? 28.387 -3.243 -28.934 1.00 53.19 92 ASP A N 1
ATOM 753 C CA . ASP A 1 92 ? 29.823 -3.507 -28.844 1.00 53.19 92 ASP A CA 1
ATOM 754 C C . ASP A 1 92 ? 30.389 -3.634 -30.264 1.00 53.19 92 ASP A C 1
ATOM 756 O O . ASP A 1 92 ? 29.849 -4.355 -31.111 1.00 53.19 92 ASP A O 1
ATOM 760 N N . VAL A 1 93 ? 31.478 -2.914 -30.509 1.00 58.03 93 VAL A N 1
ATOM 761 C CA . VAL A 1 93 ? 32.296 -2.995 -31.721 1.00 58.03 93 VAL A CA 1
ATOM 762 C C . VAL A 1 93 ? 33.569 -3.759 -31.383 1.00 58.03 93 VAL A C 1
ATOM 764 O O . VAL A 1 93 ? 34.192 -3.498 -30.353 1.00 58.03 93 VAL A O 1
ATOM 767 N N . ASP A 1 94 ? 33.949 -4.716 -32.230 1.00 59.78 94 ASP A N 1
ATOM 768 C CA . ASP A 1 94 ? 35.256 -5.363 -32.113 1.00 59.78 94 ASP A CA 1
ATOM 769 C C . ASP A 1 94 ? 36.398 -4.355 -32.368 1.00 59.78 94 ASP A C 1
ATOM 771 O O . ASP A 1 94 ? 36.185 -3.225 -32.819 1.00 59.78 94 ASP A O 1
ATOM 775 N N . SER A 1 95 ? 37.643 -4.763 -32.112 1.00 63.09 95 SER A N 1
ATOM 776 C CA . SER A 1 95 ? 38.836 -3.943 -32.383 1.00 63.09 95 SER A CA 1
ATOM 777 C C . SER A 1 95 ? 39.006 -3.553 -33.862 1.00 63.09 95 SER A C 1
ATOM 779 O O . SER A 1 95 ? 39.840 -2.706 -34.170 1.00 63.09 95 SER A O 1
ATOM 781 N N . ASN A 1 96 ? 38.215 -4.146 -34.762 1.00 62.94 96 ASN A N 1
ATOM 782 C CA . ASN A 1 96 ? 38.234 -3.939 -36.206 1.00 62.94 96 ASN A CA 1
ATOM 783 C C . ASN A 1 96 ? 37.013 -3.132 -36.705 1.00 62.94 96 ASN A C 1
ATOM 785 O O . ASN A 1 96 ? 36.859 -2.953 -37.912 1.00 62.94 96 ASN A O 1
ATOM 789 N N . GLY A 1 97 ? 36.158 -2.628 -35.805 1.00 59.88 97 GLY A N 1
ATOM 790 C CA . GLY A 1 97 ? 34.991 -1.804 -36.133 1.00 59.88 97 GLY A CA 1
ATOM 791 C C . GLY A 1 97 ? 33.744 -2.570 -36.597 1.00 59.88 97 GLY A C 1
ATOM 792 O O . GLY A 1 97 ? 32.790 -1.937 -37.050 1.00 59.88 97 GLY A O 1
ATOM 793 N N . ASN A 1 98 ? 33.706 -3.899 -36.480 1.00 62.38 98 ASN A N 1
ATOM 794 C CA . ASN A 1 98 ? 32.532 -4.701 -36.824 1.00 62.38 98 ASN A CA 1
ATOM 795 C C . ASN A 1 98 ? 31.574 -4.825 -35.633 1.00 62.38 98 ASN A C 1
ATOM 797 O O . ASN A 1 98 ? 31.990 -5.025 -34.491 1.00 62.38 98 ASN A O 1
ATOM 801 N N . ALA A 1 99 ? 30.270 -4.755 -35.910 1.00 57.06 99 ALA A N 1
ATOM 802 C CA . ALA A 1 99 ? 29.235 -4.960 -34.903 1.00 57.06 99 ALA A CA 1
ATOM 803 C C . ALA A 1 99 ? 29.186 -6.435 -34.470 1.00 57.06 99 ALA A C 1
ATOM 805 O O . ALA A 1 99 ? 28.887 -7.316 -35.282 1.00 57.06 99 ALA A O 1
ATOM 806 N N . ILE A 1 100 ? 29.439 -6.701 -33.186 1.00 61.44 100 ILE A N 1
ATOM 807 C CA . ILE A 1 100 ? 29.300 -8.045 -32.618 1.00 61.44 100 ILE A CA 1
ATOM 808 C C . ILE A 1 100 ? 27.860 -8.222 -32.130 1.00 61.44 100 ILE A C 1
ATOM 810 O O . ILE A 1 100 ? 27.393 -7.534 -31.219 1.00 61.44 100 ILE A O 1
ATOM 814 N N . TRP A 1 101 ? 27.151 -9.194 -32.699 1.00 55.81 101 TRP A N 1
ATOM 815 C CA . TRP A 1 101 ? 25.815 -9.574 -32.247 1.00 55.81 101 TRP A CA 1
ATOM 816 C C . TRP A 1 101 ? 25.912 -10.541 -31.064 1.00 55.81 101 TRP A C 1
ATOM 818 O O . TRP A 1 101 ? 25.880 -11.754 -31.247 1.00 55.81 101 TRP A O 1
ATOM 828 N N . LYS A 1 102 ? 26.035 -10.006 -29.846 1.00 60.28 102 LYS A N 1
ATOM 829 C CA . LYS A 1 102 ? 25.851 -10.787 -28.614 1.00 60.28 102 LYS A CA 1
ATOM 830 C C . LYS A 1 102 ? 24.382 -10.780 -28.205 1.00 60.28 102 LYS A C 1
ATOM 832 O O . LYS A 1 102 ? 23.699 -9.757 -28.306 1.00 60.28 102 LYS A O 1
ATOM 837 N N . THR A 1 103 ? 23.878 -11.903 -27.706 1.00 61.22 103 THR A N 1
ATOM 838 C CA . THR A 1 103 ? 22.531 -11.933 -27.122 1.00 61.22 103 THR A CA 1
ATOM 839 C C . THR A 1 103 ? 22.500 -11.139 -25.811 1.00 61.22 103 THR A C 1
ATOM 841 O O . THR A 1 103 ? 23.508 -11.020 -25.113 1.00 61.22 103 THR A O 1
ATOM 844 N N . THR A 1 104 ? 21.331 -10.623 -25.407 1.00 55.56 104 THR A N 1
ATOM 845 C CA . THR A 1 104 ? 21.180 -9.930 -24.109 1.00 55.56 104 THR A CA 1
ATOM 846 C C . THR A 1 104 ? 21.679 -10.792 -22.946 1.00 55.56 104 THR A C 1
ATOM 848 O O . THR A 1 104 ? 22.237 -10.274 -21.986 1.00 55.56 104 THR A O 1
ATOM 851 N N . ARG A 1 105 ? 21.529 -12.117 -23.049 1.00 67.88 105 ARG A N 1
ATOM 852 C CA . ARG A 1 105 ? 22.005 -13.075 -22.051 1.00 67.88 105 ARG A CA 1
ATOM 853 C C . ARG A 1 105 ? 23.532 -13.107 -21.948 1.00 67.88 105 ARG A C 1
ATOM 855 O O . ARG A 1 105 ? 24.044 -13.130 -20.836 1.00 67.88 105 ARG A O 1
ATOM 862 N N . GLU A 1 106 ? 24.249 -13.104 -23.068 1.00 72.00 106 GLU A N 1
ATOM 863 C CA . GLU A 1 106 ? 25.721 -13.111 -23.090 1.00 72.00 106 GLU A CA 1
ATOM 864 C C . GLU A 1 106 ? 26.301 -11.831 -22.491 1.00 72.00 106 GLU A C 1
ATOM 866 O O . GLU A 1 106 ? 27.182 -11.901 -21.641 1.00 72.00 106 GLU A O 1
ATOM 871 N N . ILE A 1 107 ? 25.739 -10.676 -22.855 1.00 73.00 107 ILE A N 1
ATOM 872 C CA . ILE A 1 107 ? 26.153 -9.373 -22.311 1.00 73.00 107 ILE A CA 1
ATOM 873 C C . ILE A 1 107 ? 25.929 -9.325 -20.795 1.00 73.00 107 ILE A C 1
ATOM 875 O O . ILE A 1 107 ? 26.748 -8.786 -20.051 1.00 73.00 107 ILE A O 1
ATOM 879 N N . LEU A 1 108 ? 24.808 -9.878 -20.323 1.00 68.69 108 LEU A N 1
ATOM 880 C CA . LEU A 1 108 ? 24.508 -9.935 -18.896 1.00 68.69 108 LEU A CA 1
ATOM 881 C C . LEU A 1 108 ? 25.463 -10.868 -18.149 1.00 68.69 108 LEU A C 1
ATOM 883 O O . LEU A 1 108 ? 25.857 -10.527 -17.043 1.00 68.69 108 LEU A O 1
ATOM 887 N N . LEU A 1 109 ? 25.854 -11.999 -18.743 1.00 75.94 109 LEU A N 1
ATOM 888 C CA . LEU A 1 109 ? 26.818 -12.925 -18.142 1.00 75.94 109 LEU A CA 1
ATOM 889 C C . LEU A 1 109 ? 28.224 -12.327 -18.068 1.00 75.94 109 LEU A C 1
ATOM 891 O O . LEU A 1 109 ? 28.870 -12.450 -17.037 1.00 75.94 109 LEU A O 1
ATOM 895 N N . GLU A 1 110 ? 28.670 -11.641 -19.119 1.00 78.56 110 GLU A N 1
ATOM 896 C CA . GLU A 1 110 ? 29.976 -10.971 -19.157 1.00 78.56 110 GLU A CA 1
ATOM 897 C C . GLU A 1 110 ? 30.086 -9.852 -18.111 1.00 78.56 110 GLU A C 1
ATOM 899 O O . GLU A 1 110 ? 31.142 -9.644 -17.520 1.00 78.56 110 GLU A O 1
ATOM 904 N N . LYS A 1 111 ? 28.981 -9.143 -17.847 1.00 78.81 111 LYS A N 1
ATOM 905 C CA . LYS A 1 111 ? 28.934 -8.068 -16.845 1.00 78.81 111 LYS A CA 1
ATOM 906 C C . LYS A 1 111 ? 28.662 -8.554 -15.423 1.00 78.81 111 LYS A C 1
ATOM 908 O O . LYS A 1 111 ? 28.789 -7.754 -14.494 1.00 78.81 111 LYS A O 1
ATOM 913 N N . HIS A 1 112 ? 28.242 -9.804 -15.231 1.00 76.31 112 HIS A N 1
ATOM 914 C CA . HIS A 1 112 ? 27.885 -10.291 -13.904 1.00 76.31 112 HIS A CA 1
ATOM 915 C C . HIS A 1 112 ? 29.149 -10.719 -13.143 1.00 76.31 112 HIS A C 1
ATOM 917 O O . HIS A 1 112 ? 29.882 -11.579 -13.626 1.00 76.31 112 HIS A O 1
ATOM 923 N N . PRO A 1 113 ? 29.419 -10.175 -11.943 1.00 80.38 113 PRO A N 1
ATOM 924 C CA . PRO A 1 113 ? 30.520 -10.661 -11.118 1.00 80.38 113 PRO A CA 1
ATOM 925 C C . PRO A 1 113 ? 30.287 -12.121 -10.708 1.00 80.38 113 PRO A C 1
ATOM 927 O O . PRO A 1 113 ? 29.139 -12.563 -10.596 1.00 80.38 113 PRO A O 1
ATOM 930 N N . GLU A 1 114 ? 31.361 -12.865 -10.441 1.00 81.00 114 GLU A N 1
ATOM 931 C CA . GLU A 1 114 ? 31.251 -14.223 -9.902 1.00 81.00 114 GLU A CA 1
ATOM 932 C C . GLU A 1 114 ? 30.407 -14.228 -8.619 1.00 81.00 114 GLU A C 1
ATOM 934 O O . GLU A 1 114 ? 30.532 -13.344 -7.762 1.00 81.00 114 GLU A O 1
ATOM 939 N N . GLY A 1 115 ? 29.511 -15.212 -8.502 1.00 73.50 115 GLY A N 1
ATOM 940 C CA . GLY A 1 115 ? 28.622 -15.335 -7.353 1.00 73.50 115 GLY A CA 1
ATOM 941 C C . GLY A 1 115 ? 29.428 -15.518 -6.070 1.00 73.50 115 GLY A C 1
ATOM 942 O O . GLY A 1 115 ? 30.062 -16.551 -5.876 1.00 73.50 115 GLY A O 1
ATOM 943 N N . LYS A 1 116 ? 29.398 -14.523 -5.182 1.00 79.19 116 LYS A N 1
ATOM 944 C CA . LYS A 1 116 ? 30.003 -14.621 -3.851 1.00 79.19 116 LYS A CA 1
ATOM 945 C C . LYS A 1 116 ? 29.009 -15.244 -2.879 1.00 79.19 116 LYS A C 1
ATOM 947 O O . LYS A 1 116 ? 27.824 -14.916 -2.902 1.00 79.19 116 LYS A O 1
ATOM 952 N N . THR A 1 117 ? 29.496 -16.111 -1.998 1.00 78.75 117 THR A N 1
ATOM 953 C CA . THR A 1 117 ? 28.705 -16.593 -0.862 1.00 78.75 117 THR A CA 1
ATOM 954 C C . THR A 1 117 ? 28.323 -15.405 0.026 1.00 78.75 117 THR A C 1
ATOM 956 O O . THR A 1 117 ? 29.194 -14.574 0.305 1.00 78.75 117 THR A O 1
ATOM 959 N N . PRO A 1 118 ? 27.056 -15.291 0.462 1.00 74.12 118 PRO A N 1
ATOM 960 C CA . PRO A 1 118 ? 26.617 -14.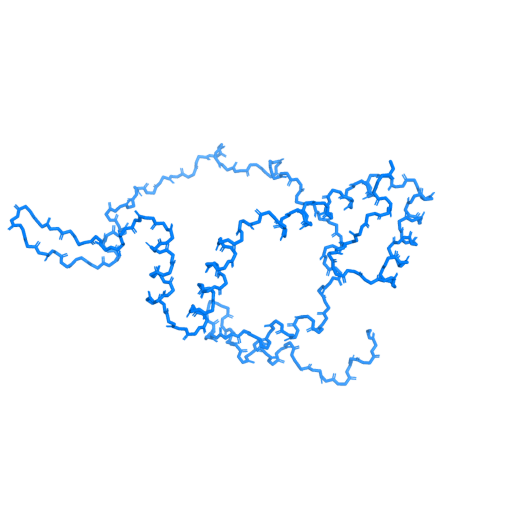171 1.284 1.00 74.12 118 PRO A CA 1
ATOM 961 C C . PRO A 1 118 ? 27.412 -14.147 2.593 1.00 74.12 118 PRO A C 1
ATOM 963 O O . PRO A 1 118 ? 27.504 -15.156 3.292 1.00 74.12 118 PRO A O 1
ATOM 966 N N . ILE A 1 119 ? 28.007 -12.998 2.911 1.00 83.25 119 ILE A N 1
ATOM 967 C CA . ILE A 1 119 ? 28.714 -12.792 4.176 1.00 83.25 119 ILE A CA 1
ATOM 968 C C . ILE A 1 119 ? 27.630 -12.664 5.260 1.00 83.25 119 ILE A C 1
ATOM 970 O O . ILE A 1 119 ? 26.730 -11.840 5.084 1.00 83.25 119 ILE A O 1
ATOM 974 N N . PRO A 1 120 ? 27.672 -13.427 6.368 1.00 73.44 120 PRO A N 1
ATOM 975 C CA . PRO A 1 120 ? 26.628 -13.386 7.397 1.00 73.44 120 PRO A CA 1
ATOM 976 C C . PRO A 1 120 ? 26.358 -11.978 7.947 1.00 73.44 120 PRO A C 1
ATOM 978 O O . PRO A 1 120 ? 25.218 -11.640 8.227 1.00 73.44 120 PRO A O 1
ATOM 981 N N . GLU A 1 121 ? 27.386 -11.132 8.014 1.00 73.44 121 GLU A N 1
ATOM 982 C CA . GLU A 1 121 ? 27.297 -9.728 8.446 1.00 73.44 121 GLU A CA 1
ATOM 983 C C . GLU A 1 121 ? 26.622 -8.799 7.420 1.00 73.44 121 GLU A C 1
ATOM 985 O O . GLU A 1 121 ? 26.186 -7.709 7.770 1.00 73.44 121 GLU A O 1
ATOM 990 N N . THR A 1 122 ? 26.521 -9.210 6.149 1.00 68.19 122 THR A N 1
ATOM 991 C CA . THR A 1 122 ? 25.757 -8.477 5.117 1.00 68.19 122 THR A CA 1
ATOM 992 C C . THR A 1 122 ? 24.285 -8.862 5.088 1.00 68.19 122 THR A C 1
ATOM 994 O O . THR A 1 122 ? 23.492 -8.217 4.398 1.00 68.19 122 THR A O 1
ATOM 997 N N . LEU A 1 123 ? 23.905 -9.921 5.811 1.00 71.31 123 LEU A N 1
ATOM 998 C CA . LEU A 1 123 ? 22.502 -10.223 6.019 1.00 71.31 123 LEU A CA 1
ATOM 999 C C . LEU A 1 123 ? 21.942 -9.125 6.913 1.00 71.31 123 LEU A C 1
ATOM 1001 O O . LEU A 1 123 ? 22.399 -8.928 8.038 1.00 71.31 123 LEU A O 1
ATOM 1005 N N . LEU A 1 124 ? 20.959 -8.399 6.387 1.00 66.81 124 LEU A N 1
ATOM 1006 C CA . LEU A 1 124 ? 20.188 -7.451 7.175 1.00 66.81 124 LEU A CA 1
ATOM 1007 C C . LEU A 1 124 ? 19.638 -8.210 8.383 1.00 66.81 124 LEU A C 1
ATOM 1009 O O . LEU A 1 124 ? 18.831 -9.126 8.230 1.00 66.81 124 LEU A O 1
ATOM 1013 N N . SER A 1 125 ? 20.119 -7.863 9.573 1.00 62.66 125 SER A N 1
ATOM 1014 C CA . SER A 1 125 ? 19.539 -8.373 10.808 1.00 62.66 125 SER A CA 1
ATOM 1015 C C . SER A 1 125 ? 18.124 -7.806 10.919 1.00 62.66 125 SER A C 1
ATOM 1017 O O . SER A 1 125 ? 17.916 -6.620 10.650 1.00 62.66 125 SER A O 1
ATOM 1019 N N . ASP A 1 126 ? 17.153 -8.627 11.333 1.00 57.38 126 ASP A N 1
ATOM 1020 C CA . ASP A 1 126 ? 15.723 -8.268 11.447 1.00 57.38 126 ASP A CA 1
ATOM 1021 C C . ASP A 1 126 ? 15.448 -7.015 12.311 1.00 57.38 126 ASP A C 1
ATOM 1023 O O . ASP A 1 126 ? 14.327 -6.511 12.377 1.00 57.38 126 ASP A O 1
ATOM 1027 N N . THR A 1 127 ? 16.472 -6.491 12.981 1.00 55.25 127 THR A N 1
ATOM 1028 C CA . THR A 1 127 ? 16.444 -5.321 13.852 1.00 55.25 127 THR A CA 1
ATOM 1029 C C . THR A 1 127 ? 16.606 -3.975 13.137 1.00 55.25 127 THR A C 1
ATOM 1031 O O . THR A 1 127 ? 16.274 -2.957 13.740 1.00 55.25 127 THR A O 1
ATOM 1034 N N . GLU A 1 128 ? 17.105 -3.929 11.893 1.00 48.66 128 GLU A N 1
ATOM 1035 C CA . GLU A 1 128 ? 17.435 -2.660 11.205 1.00 48.66 128 GLU A CA 1
ATOM 1036 C C . GLU A 1 128 ? 16.375 -2.154 10.224 1.00 48.66 128 GLU A C 1
ATOM 1038 O O . GLU A 1 128 ? 16.457 -1.019 9.745 1.00 48.66 128 GLU A O 1
ATOM 1043 N N . PHE A 1 129 ? 15.332 -2.941 9.957 1.00 50.72 129 PHE A N 1
ATOM 1044 C CA . PHE A 1 129 ? 14.141 -2.373 9.347 1.00 50.72 129 PHE A CA 1
ATOM 1045 C C . PHE A 1 129 ? 13.506 -1.437 10.377 1.00 50.72 129 PHE A C 1
ATOM 1047 O O . PHE A 1 129 ? 12.838 -1.894 11.304 1.00 50.72 129 PHE A O 1
ATOM 1054 N N . ASP A 1 130 ? 13.733 -0.123 10.211 1.00 53.31 130 ASP A N 1
ATOM 1055 C CA . ASP A 1 130 ? 12.887 0.946 10.758 1.00 53.31 130 ASP A CA 1
ATOM 1056 C C . ASP A 1 130 ? 11.464 0.423 10.708 1.00 53.31 130 ASP A C 1
ATOM 1058 O O . ASP A 1 130 ? 10.950 0.232 9.603 1.00 53.31 130 ASP A O 1
ATOM 1062 N N . GLN A 1 131 ? 10.914 0.090 11.887 1.00 57.06 131 GLN A N 1
ATOM 1063 C CA . GLN A 1 131 ? 9.626 -0.571 12.044 1.00 57.06 131 GLN A CA 1
ATOM 1064 C C . GLN A 1 131 ? 8.700 0.012 10.996 1.00 57.06 131 GLN A C 1
ATOM 1066 O O . GLN A 1 131 ? 8.303 1.185 11.085 1.00 57.06 131 GLN A O 1
ATOM 1071 N N . THR A 1 132 ? 8.445 -0.768 9.939 1.00 58.41 132 THR A N 1
ATOM 1072 C CA . THR A 1 132 ? 7.502 -0.372 8.906 1.00 58.41 132 THR A CA 1
ATOM 1073 C C . THR A 1 132 ? 6.255 -0.054 9.683 1.00 58.41 132 THR A C 1
ATOM 1075 O O . THR A 1 132 ? 5.770 -0.913 10.419 1.00 58.41 132 THR A O 1
ATOM 1078 N N . CYS A 1 133 ? 5.844 1.209 9.650 1.00 65.94 133 CYS A N 1
ATOM 1079 C CA . CYS A 1 133 ? 4.823 1.677 10.558 1.00 65.94 133 CYS A CA 1
ATOM 1080 C C . CYS A 1 133 ? 3.525 0.974 10.167 1.00 65.94 133 CYS A C 1
ATOM 1082 O O . CYS A 1 133 ? 2.867 1.359 9.202 1.00 65.94 133 CYS A O 1
ATOM 1084 N N . PHE A 1 134 ? 3.241 -0.125 10.856 1.00 68.88 134 PHE A N 1
ATOM 1085 C CA . PHE A 1 134 ? 2.151 -1.028 10.559 1.00 68.88 134 PHE A CA 1
ATOM 1086 C C . PHE A 1 134 ? 1.019 -0.652 11.497 1.00 68.88 134 PHE A C 1
ATOM 1088 O O . PHE A 1 134 ? 0.884 -1.192 12.591 1.00 68.88 134 PHE A O 1
ATOM 1095 N N . ASP A 1 135 ? 0.252 0.353 11.088 1.00 82.25 135 ASP A N 1
ATOM 1096 C CA . ASP A 1 135 ? -1.010 0.665 11.738 1.00 82.25 135 ASP A CA 1
ATOM 1097 C C . ASP A 1 135 ? -2.160 0.209 10.828 1.00 82.25 135 ASP A C 1
ATOM 1099 O O . ASP A 1 135 ? -2.136 0.515 9.626 1.00 82.25 135 ASP A O 1
ATOM 1103 N N . PRO A 1 136 ? -3.162 -0.515 11.368 1.00 83.12 136 PRO A N 1
ATOM 1104 C CA . PRO A 1 136 ? -4.329 -0.965 10.612 1.00 83.12 136 PRO A CA 1
ATOM 1105 C C . PRO A 1 136 ? -5.008 0.136 9.787 1.00 83.12 136 PRO A C 1
ATOM 1107 O O . PRO A 1 136 ? -5.580 -0.161 8.737 1.00 83.12 136 PRO A O 1
ATOM 1110 N N . ILE A 1 137 ? -4.889 1.406 10.198 1.00 84.00 137 ILE A N 1
ATOM 1111 C CA . ILE A 1 137 ? -5.455 2.558 9.488 1.00 84.00 137 ILE A CA 1
ATOM 1112 C C . ILE A 1 137 ? -5.003 2.665 8.025 1.00 84.00 137 ILE A C 1
ATOM 1114 O O . ILE A 1 137 ? -5.739 3.179 7.183 1.00 84.00 137 ILE A O 1
ATOM 1118 N N . ILE A 1 138 ? -3.807 2.167 7.689 1.00 82.38 138 ILE A N 1
ATOM 1119 C CA . ILE A 1 138 ? -3.287 2.205 6.314 1.00 82.38 138 ILE A CA 1
ATOM 1120 C C . ILE A 1 138 ? -4.075 1.242 5.411 1.00 82.38 138 ILE A C 1
ATOM 1122 O O . ILE A 1 138 ? -4.287 1.523 4.228 1.00 82.38 138 ILE A O 1
ATOM 1126 N N . PHE A 1 139 ? -4.532 0.120 5.969 1.00 83.12 139 PHE A N 1
ATOM 1127 C CA . PHE A 1 139 ? -5.185 -0.961 5.233 1.00 83.12 139 PHE A CA 1
ATOM 1128 C C . PHE A 1 139 ? -6.706 -0.849 5.217 1.00 83.12 139 PHE A C 1
ATOM 1130 O O . PHE A 1 139 ? -7.344 -1.506 4.406 1.00 83.12 139 PHE A O 1
ATOM 1137 N N . GLU A 1 140 ? -7.302 0.016 6.034 1.00 82.12 140 GLU A N 1
ATOM 1138 C CA . GLU A 1 140 ? -8.762 0.174 6.115 1.00 82.12 140 GLU A CA 1
ATOM 1139 C C . GLU A 1 140 ? -9.401 0.620 4.787 1.00 82.12 140 GLU A C 1
ATOM 1141 O O . GLU A 1 140 ? -10.578 0.385 4.522 1.00 82.12 140 GLU A O 1
ATOM 1146 N N . ARG A 1 141 ? -8.606 1.212 3.887 1.00 82.25 141 ARG A N 1
ATOM 1147 C CA . ARG A 1 141 ? -9.042 1.551 2.524 1.00 82.25 141 ARG A CA 1
ATOM 1148 C C . ARG A 1 141 ? -9.071 0.366 1.558 1.00 82.25 141 ARG A C 1
ATOM 1150 O O . ARG A 1 141 ? -9.592 0.528 0.452 1.00 82.25 141 ARG A O 1
ATOM 1157 N N . LEU A 1 142 ? -8.514 -0.783 1.934 1.00 84.75 142 LEU A N 1
ATOM 1158 C CA . LEU A 1 142 ? -8.577 -2.021 1.161 1.00 84.75 142 LEU A CA 1
ATOM 1159 C C . LEU A 1 142 ? -9.941 -2.683 1.368 1.00 84.75 142 LEU A C 1
ATOM 1161 O O . LEU A 1 142 ? -10.088 -3.670 2.080 1.00 84.75 142 LEU A O 1
ATOM 1165 N N . THR A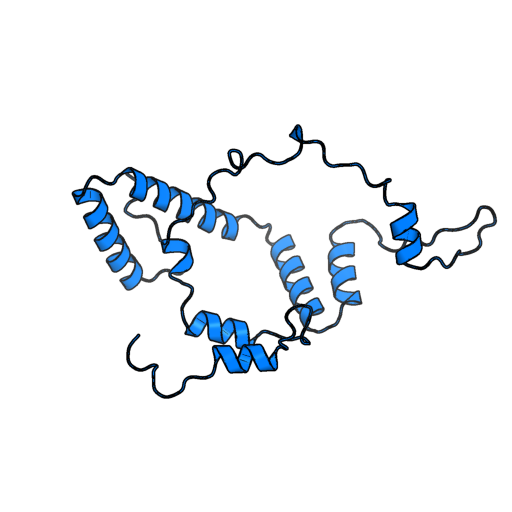 1 143 ? -10.960 -2.113 0.735 1.00 86.56 143 THR A N 1
ATOM 1166 C CA . THR A 1 143 ? -12.314 -2.674 0.717 1.00 86.56 143 THR A CA 1
ATOM 1167 C C . THR A 1 143 ? -12.473 -3.698 -0.404 1.00 86.56 143 THR A C 1
ATOM 1169 O O . THR A 1 143 ? -11.726 -3.669 -1.388 1.00 86.56 143 THR A O 1
ATOM 1172 N N . GLY A 1 144 ? -13.502 -4.549 -0.319 1.00 86.75 144 GLY A N 1
ATOM 1173 C CA . GLY A 1 144 ? -13.847 -5.49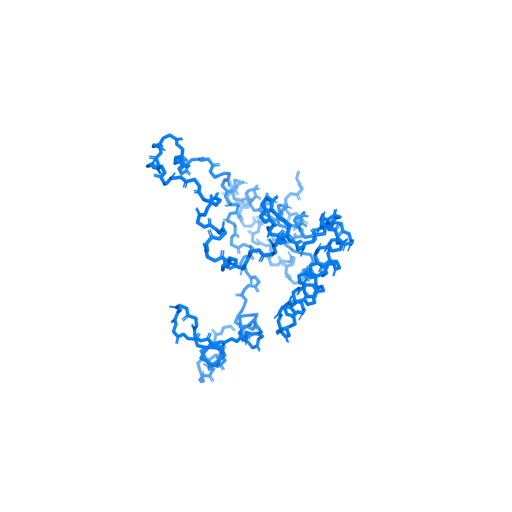0 -1.392 1.00 86.75 144 GLY A CA 1
ATOM 1174 C C . GLY A 1 144 ? -14.025 -4.807 -2.753 1.00 86.75 144 GLY A C 1
ATOM 1175 O O . GLY A 1 144 ? -13.520 -5.299 -3.759 1.00 86.75 144 GLY A O 1
ATOM 1176 N N . GLU A 1 145 ? -14.629 -3.615 -2.785 1.00 87.12 145 GLU A N 1
ATOM 1177 C CA . GLU A 1 145 ? -14.752 -2.828 -4.018 1.00 87.12 145 GLU A CA 1
ATOM 1178 C C . GLU A 1 145 ? -13.385 -2.370 -4.545 1.00 87.12 145 GLU A C 1
ATOM 1180 O O . GLU A 1 145 ? -13.123 -2.460 -5.742 1.00 87.12 145 GLU A O 1
ATOM 1185 N N . SER A 1 146 ? -12.470 -1.929 -3.674 1.00 87.06 146 SER A N 1
ATOM 1186 C CA . SER A 1 146 ? -11.120 -1.537 -4.103 1.00 87.06 146 SER A CA 1
ATOM 1187 C C . SER A 1 146 ? -10.329 -2.713 -4.693 1.00 87.06 146 SER A C 1
ATOM 1189 O O . SER A 1 146 ? -9.662 -2.551 -5.718 1.00 87.06 146 SER A O 1
ATOM 1191 N N . ILE A 1 147 ? -10.471 -3.903 -4.099 1.00 89.88 147 ILE A N 1
ATOM 1192 C CA . ILE A 1 147 ? -9.846 -5.151 -4.551 1.00 89.88 147 ILE A CA 1
ATOM 1193 C C . ILE A 1 147 ? -10.438 -5.571 -5.897 1.00 89.88 147 ILE A C 1
ATOM 1195 O O . ILE A 1 147 ? -9.698 -5.840 -6.843 1.00 89.88 147 ILE A O 1
ATOM 1199 N N . LYS A 1 148 ? -11.767 -5.548 -6.027 1.00 89.38 148 LYS A N 1
ATOM 1200 C CA . LYS A 1 148 ? -12.472 -5.832 -7.281 1.00 89.38 148 LYS A CA 1
ATOM 1201 C C . LYS A 1 148 ? -12.040 -4.881 -8.395 1.00 89.38 148 LYS A C 1
ATOM 1203 O O . LYS A 1 148 ? -11.704 -5.330 -9.487 1.00 89.38 148 LYS A O 1
ATOM 1208 N N . GLN A 1 149 ? -11.992 -3.574 -8.134 1.00 89.12 149 GLN A N 1
ATOM 1209 C CA . GLN A 1 149 ? -11.540 -2.579 -9.112 1.00 89.12 149 GLN A CA 1
ATOM 1210 C C . GLN A 1 149 ? -10.085 -2.797 -9.537 1.00 89.12 149 GLN A C 1
ATOM 1212 O O . GLN A 1 149 ? -9.759 -2.619 -10.712 1.00 89.12 149 GLN A O 1
ATOM 1217 N N . ALA A 1 150 ? -9.210 -3.189 -8.608 1.00 89.88 150 ALA A N 1
ATOM 1218 C CA . ALA A 1 150 ? -7.834 -3.546 -8.928 1.00 89.88 150 ALA A CA 1
ATOM 1219 C C . ALA A 1 150 ? -7.783 -4.792 -9.827 1.00 89.88 150 ALA A C 1
ATOM 1221 O O . ALA A 1 150 ? -7.175 -4.736 -10.894 1.00 89.88 150 ALA A O 1
ATOM 1222 N N . ALA A 1 151 ? -8.503 -5.858 -9.468 1.00 90.88 151 ALA A N 1
ATOM 1223 C CA . ALA A 1 151 ? -8.579 -7.088 -10.255 1.00 90.88 151 ALA A CA 1
ATOM 1224 C C . ALA A 1 151 ? -9.127 -6.850 -11.673 1.00 90.88 151 ALA A C 1
ATOM 1226 O O . ALA A 1 151 ? -8.586 -7.369 -12.647 1.00 90.88 151 ALA A O 1
ATOM 1227 N N . MET A 1 152 ? -10.145 -5.994 -11.821 1.00 89.12 152 MET A N 1
ATOM 1228 C CA . MET A 1 152 ? -10.707 -5.610 -13.125 1.00 89.12 152 MET A CA 1
ATOM 1229 C C . MET A 1 152 ? -9.720 -4.863 -14.028 1.00 89.12 152 MET A C 1
ATOM 1231 O O . MET A 1 152 ? -9.903 -4.838 -15.245 1.00 89.12 152 MET A O 1
ATOM 1235 N N . ARG A 1 153 ? -8.670 -4.265 -13.457 1.00 89.00 153 ARG A N 1
ATOM 1236 C CA . ARG A 1 153 ? -7.600 -3.578 -14.195 1.00 89.00 153 ARG A CA 1
ATOM 1237 C C . ARG A 1 153 ? -6.390 -4.469 -14.460 1.00 89.00 153 ARG A C 1
ATOM 1239 O O . ARG A 1 153 ? -5.516 -4.065 -15.226 1.00 89.00 153 ARG A O 1
ATOM 1246 N N . THR A 1 154 ? -6.337 -5.656 -13.861 1.00 87.06 154 THR A N 1
ATOM 1247 C CA . THR A 1 154 ? -5.282 -6.636 -14.113 1.00 87.06 154 THR A CA 1
ATOM 1248 C C . THR A 1 154 ? -5.372 -7.122 -15.555 1.00 87.06 154 THR A C 1
ATOM 1250 O O . THR A 1 154 ? -6.447 -7.493 -16.027 1.00 87.06 154 THR A O 1
ATOM 1253 N N . ASN A 1 155 ? -4.238 -7.121 -16.252 1.00 86.00 155 ASN A N 1
ATOM 1254 C CA . ASN A 1 155 ? -4.064 -7.675 -17.591 1.00 86.00 155 ASN A CA 1
ATOM 1255 C C . ASN A 1 155 ? -2.807 -8.545 -17.580 1.00 86.00 155 ASN A C 1
ATOM 1257 O O . ASN A 1 155 ? -1.849 -8.215 -16.883 1.00 86.00 155 ASN A O 1
ATOM 1261 N N . GLY A 1 156 ? -2.797 -9.618 -18.363 1.00 87.50 156 GLY A N 1
ATOM 1262 C CA . GLY A 1 156 ? -1.646 -10.507 -18.464 1.00 87.50 156 GLY A CA 1
ATOM 1263 C C . GLY A 1 156 ? -2.024 -11.980 -18.402 1.00 87.50 156 GLY A C 1
ATOM 1264 O O . GLY A 1 156 ? -3.120 -12.347 -17.974 1.00 87.50 156 GLY A O 1
ATOM 1265 N N . ALA A 1 157 ? -1.091 -12.806 -18.865 1.00 86.31 157 ALA A N 1
ATOM 1266 C CA . ALA A 1 157 ? -1.168 -14.254 -18.768 1.00 86.31 157 ALA A CA 1
ATOM 1267 C C . ALA A 1 157 ? -0.854 -14.732 -17.339 1.00 86.31 157 ALA A C 1
ATOM 1269 O O . ALA A 1 157 ? -0.521 -13.940 -16.460 1.00 86.31 157 ALA A O 1
ATOM 1270 N N . ALA A 1 158 ? -0.936 -16.044 -17.137 1.00 87.50 158 ALA A N 1
ATOM 1271 C CA . ALA A 1 158 ? -0.831 -16.721 -15.850 1.00 87.50 158 ALA A CA 1
ATOM 1272 C C . ALA A 1 158 ? 0.414 -16.397 -15.000 1.00 87.50 158 ALA A C 1
ATOM 1274 O O . ALA A 1 158 ? 0.360 -16.492 -13.775 1.00 87.50 158 ALA A O 1
ATOM 1275 N N . GLY A 1 159 ? 1.530 -16.008 -15.626 1.00 81.75 159 GLY A N 1
ATOM 1276 C CA . GLY A 1 159 ? 2.782 -15.751 -14.914 1.00 81.75 159 GLY A CA 1
ATOM 1277 C C . GLY A 1 159 ? 3.216 -16.938 -14.031 1.00 81.75 159 GLY A C 1
ATOM 1278 O O . GLY A 1 159 ? 2.780 -18.068 -14.253 1.00 81.75 159 GLY A O 1
ATOM 1279 N N . PRO A 1 160 ? 4.064 -16.710 -13.016 1.00 82.12 160 PRO A N 1
ATOM 1280 C CA . PRO A 1 160 ? 4.523 -17.769 -12.113 1.00 82.12 160 PRO A CA 1
ATOM 1281 C C . PRO A 1 160 ? 3.441 -18.273 -11.143 1.00 82.12 160 PRO A C 1
ATOM 1283 O O . PRO A 1 160 ? 3.602 -19.344 -10.570 1.00 82.12 160 PRO A O 1
ATOM 1286 N N . SER A 1 161 ? 2.341 -17.534 -10.952 1.00 83.88 161 SER A N 1
ATOM 1287 C CA . SER A 1 161 ? 1.235 -17.959 -10.081 1.00 83.88 161 SER A CA 1
ATOM 1288 C C . SER A 1 161 ? 0.264 -18.931 -10.756 1.00 83.88 161 SER A C 1
ATOM 1290 O O . SER A 1 161 ? -0.590 -19.496 -10.077 1.00 83.88 161 SER A O 1
ATOM 1292 N N . GLY A 1 162 ? 0.349 -19.114 -12.078 1.00 88.81 162 GLY A N 1
ATOM 1293 C CA . GLY A 1 162 ? -0.562 -19.981 -12.829 1.00 88.81 162 GLY A CA 1
ATOM 1294 C C . GLY A 1 162 ? -1.955 -19.381 -13.075 1.00 88.81 162 GLY A C 1
ATOM 1295 O O . GLY A 1 162 ? -2.758 -19.991 -13.777 1.00 88.81 162 GLY A O 1
ATOM 1296 N N . VAL A 1 163 ? -2.249 -18.186 -12.550 1.00 89.31 163 VAL A N 1
ATOM 1297 C CA . VAL A 1 163 ? -3.570 -17.541 -12.641 1.00 89.31 163 VAL A CA 1
ATOM 1298 C C . VAL A 1 163 ? -3.484 -16.315 -13.535 1.00 89.31 163 VAL A C 1
ATOM 1300 O O . VAL A 1 163 ? -2.785 -15.349 -13.224 1.00 89.31 163 VAL A O 1
ATOM 1303 N N . ASP A 1 164 ? -4.201 -16.351 -14.655 1.00 91.25 164 ASP A N 1
ATOM 1304 C CA . ASP A 1 164 ? -4.238 -15.254 -15.616 1.00 91.25 164 ASP A CA 1
ATOM 1305 C C . ASP A 1 164 ? -5.170 -14.116 -15.163 1.00 91.25 164 ASP A C 1
ATOM 1307 O O . ASP A 1 164 ? -5.885 -14.201 -14.159 1.00 91.25 164 ASP A O 1
ATOM 1311 N N . ALA A 1 165 ? -5.168 -13.009 -15.907 1.00 91.06 165 ALA A N 1
ATOM 1312 C CA . ALA A 1 165 ? -6.004 -11.857 -15.590 1.00 91.06 165 ALA A CA 1
ATOM 1313 C C . ALA A 1 165 ? -7.503 -12.198 -15.500 1.00 91.06 165 ALA A C 1
ATOM 1315 O O . ALA A 1 165 ? -8.206 -11.623 -14.667 1.00 91.06 165 ALA A O 1
ATOM 1316 N N . PHE A 1 166 ? -8.005 -13.126 -16.322 1.00 89.62 166 PHE A N 1
ATOM 1317 C CA . PHE A 1 166 ? -9.403 -13.553 -16.267 1.00 89.62 166 PHE A CA 1
ATOM 1318 C C . PHE A 1 166 ? -9.706 -14.349 -14.994 1.00 89.62 166 PHE A C 1
ATOM 1320 O O . PHE A 1 166 ? -10.744 -14.113 -14.371 1.00 89.62 166 PHE A O 1
ATOM 1327 N N . GLY A 1 167 ? -8.790 -15.220 -14.564 1.00 90.06 167 GLY A N 1
ATOM 1328 C CA . GLY A 1 167 ? -8.859 -15.928 -13.289 1.00 90.06 167 GLY A CA 1
ATOM 1329 C C . GLY A 1 167 ? -8.939 -14.971 -12.101 1.00 90.06 167 GLY A C 1
ATOM 1330 O O . GLY A 1 167 ? -9.872 -15.063 -11.303 1.00 90.06 167 GLY A O 1
ATOM 1331 N N . TRP A 1 168 ? -8.046 -13.978 -12.036 1.00 89.62 168 TRP A N 1
ATOM 1332 C CA . TRP A 1 168 ? -8.068 -12.958 -10.978 1.00 89.62 168 TRP A CA 1
ATOM 1333 C C . TRP A 1 168 ? -9.355 -12.136 -10.967 1.00 89.62 168 TRP A C 1
ATOM 1335 O O . TRP A 1 168 ? -9.939 -11.915 -9.906 1.00 89.62 168 TRP A O 1
ATOM 1345 N N . ARG A 1 169 ? -9.837 -11.716 -12.143 1.00 91.50 169 ARG A N 1
ATOM 1346 C CA . ARG A 1 169 ? -11.123 -11.016 -12.257 1.00 91.50 169 ARG A CA 1
ATOM 1347 C C . ARG A 1 169 ? -12.250 -11.873 -11.712 1.00 91.50 169 ARG A C 1
ATOM 1349 O O . ARG A 1 169 ? -12.997 -11.394 -10.871 1.00 91.50 169 ARG A O 1
ATOM 1356 N N . ARG A 1 170 ? -12.324 -13.141 -12.125 1.00 88.12 170 ARG A N 1
ATOM 1357 C CA . ARG A 1 170 ? -13.351 -14.081 -11.670 1.00 88.12 170 ARG A CA 1
ATOM 1358 C C . ARG A 1 170 ? -13.318 -14.273 -10.156 1.00 88.12 170 ARG A C 1
ATOM 1360 O O . ARG A 1 170 ? -14.373 -14.190 -9.539 1.00 88.12 170 ARG A O 1
ATOM 1367 N N . PHE A 1 171 ? -12.145 -14.494 -9.564 1.00 88.19 171 PHE A N 1
ATOM 1368 C CA . PHE A 1 171 ? -12.011 -14.687 -8.117 1.00 88.19 171 PHE A CA 1
ATOM 1369 C C . PHE A 1 171 ? -12.443 -13.454 -7.322 1.00 88.19 171 PHE A C 1
ATOM 1371 O O . PHE A 1 171 ? -13.176 -13.576 -6.346 1.00 88.19 171 PHE A O 1
ATOM 1378 N N . CYS A 1 172 ? -12.040 -12.261 -7.760 1.00 87.12 172 CYS A N 1
ATOM 1379 C CA . CYS A 1 172 ? -12.351 -11.021 -7.051 1.00 87.12 172 CYS A CA 1
ATOM 1380 C C . CYS A 1 172 ? -13.728 -10.430 -7.403 1.00 87.12 172 CYS A C 1
ATOM 1382 O O . CYS A 1 172 ? -14.164 -9.485 -6.748 1.00 87.12 172 CYS A O 1
ATOM 1384 N N . SER A 1 173 ? -14.411 -10.941 -8.434 1.00 84.00 173 SER A N 1
ATOM 1385 C CA . SER A 1 173 ? -15.737 -10.472 -8.852 1.00 84.00 173 SER A CA 1
ATOM 1386 C C . SER A 1 173 ? -16.865 -11.469 -8.591 1.00 84.00 173 SER A C 1
ATOM 1388 O O . SER A 1 173 ? -18.023 -11.105 -8.796 1.00 84.00 173 SER A O 1
ATOM 1390 N N . SER A 1 174 ? -16.577 -12.714 -8.195 1.00 72.12 174 SER A N 1
ATOM 1391 C CA . SER A 1 174 ? -17.613 -13.720 -7.948 1.00 72.12 174 SER A CA 1
ATOM 1392 C C . SER A 1 174 ? -18.314 -13.480 -6.612 1.00 72.12 174 SER A C 1
ATOM 1394 O O . SER A 1 174 ? -18.041 -14.140 -5.613 1.00 72.12 174 SER A O 1
ATOM 1396 N N . SER A 1 175 ? -19.264 -12.554 -6.594 1.00 65.25 175 SER A N 1
ATOM 1397 C CA . SER A 1 175 ? -20.268 -12.479 -5.540 1.00 65.25 175 SER A CA 1
ATOM 1398 C C . SER A 1 175 ? -21.371 -13.495 -5.853 1.00 65.25 175 SER A C 1
ATOM 1400 O O . SER A 1 175 ? -22.289 -13.206 -6.620 1.00 65.25 175 SER A O 1
ATOM 1402 N N . LYS A 1 176 ? -21.289 -14.708 -5.291 1.00 53.25 176 LYS A N 1
ATOM 1403 C CA . LYS A 1 176 ? -22.527 -15.450 -4.983 1.00 53.25 176 LYS A CA 1
ATOM 1404 C C . LYS A 1 176 ? -23.194 -14.758 -3.790 1.00 53.25 176 LYS A C 1
ATOM 1406 O O . LYS A 1 176 ? -22.520 -14.009 -3.092 1.00 53.25 176 LYS A O 1
ATOM 1411 N N . SER A 1 177 ? -24.486 -14.994 -3.580 1.00 51.12 177 SER A N 1
ATOM 1412 C CA . SER A 1 177 ? -25.423 -14.333 -2.648 1.00 51.12 177 SER A CA 1
ATOM 1413 C C . SER A 1 177 ? -25.032 -14.199 -1.155 1.00 51.12 177 SER A C 1
ATOM 1415 O O . SER A 1 177 ? -25.904 -13.968 -0.333 1.00 51.12 177 SER A O 1
ATOM 1417 N N . ALA A 1 178 ? -23.760 -14.330 -0.781 1.00 51.34 178 ALA A N 1
ATOM 1418 C CA . ALA A 1 178 ? -23.227 -14.183 0.570 1.00 51.34 178 ALA A CA 1
ATOM 1419 C C . ALA A 1 178 ? -22.721 -12.758 0.904 1.00 51.34 178 ALA A C 1
ATOM 1421 O O . ALA A 1 178 ? -22.169 -12.551 1.977 1.00 51.34 178 ALA A O 1
ATOM 1422 N N . SER A 1 179 ? -22.862 -11.770 0.008 1.00 51.09 179 SER A N 1
ATOM 1423 C CA . SER A 1 179 ? -22.351 -10.396 0.218 1.00 51.09 179 SER A CA 1
ATOM 1424 C C . SER A 1 179 ? -23.354 -9.411 0.837 1.00 51.09 179 SER A C 1
ATOM 1426 O O . SER A 1 179 ? -23.152 -8.207 0.714 1.00 51.09 179 SER A O 1
ATOM 1428 N N . THR A 1 180 ? -24.432 -9.867 1.477 1.00 48.50 180 THR A N 1
ATOM 1429 C CA . THR A 1 180 ? -25.370 -8.951 2.157 1.00 48.50 180 THR A CA 1
ATOM 1430 C C . THR A 1 180 ? -24.929 -8.525 3.560 1.00 48.50 180 THR A C 1
ATOM 1432 O O . THR A 1 180 ? -25.526 -7.593 4.085 1.00 48.50 180 THR A O 1
ATOM 1435 N N . ASP A 1 181 ? -23.872 -9.124 4.126 1.00 41.97 181 ASP A N 1
ATOM 1436 C CA . ASP A 1 181 ? -23.501 -8.949 5.545 1.00 41.97 181 ASP A CA 1
ATOM 1437 C C . ASP A 1 181 ? -22.088 -8.365 5.784 1.00 41.97 181 ASP A C 1
ATOM 1439 O O . ASP A 1 181 ? -21.416 -8.737 6.747 1.00 41.97 181 ASP A O 1
ATOM 1443 N N . LEU A 1 182 ? -21.607 -7.444 4.937 1.00 38.44 182 LEU A N 1
ATOM 1444 C CA . LEU A 1 182 ? -20.391 -6.654 5.224 1.00 38.44 182 LEU A CA 1
ATOM 1445 C C . LEU A 1 182 ? -20.653 -5.148 5.194 1.00 38.44 182 LEU A C 1
ATOM 1447 O O . LEU A 1 182 ? -21.172 -4.661 4.164 1.00 38.44 182 LEU A O 1
#

Organism: Paramuricea clavata (NCBI:txid317549)

Sequence (182 aa):
MQSLLQKPFVKSKTKDHVCYLERRLKQWLKGDIKALINEGKCIQRHLISQTNMPFEYKKITRGFSRLMLQGKVHQAVRLISIADKRDALIHDVDSNGNAIWKTTREILLEKHPEGKTPIPETLLSDTEFDQTCFDPIIFERLTGESIKQAAMRTNGAAGPSGVDAFGWRRFCSSSKSASTDL

Radius of gyration: 24.45 Å; chains: 1; bounding box: 64×37×65 Å

pLDDT: mean 76.13, std 14.6, range [35.03, 94.19]